Protein AF-A0A661REK1-F1 (afdb_monomer_lite)

Foldseek 3Di:
DPVVVVVVVVCVVCVVVVVVVLVVCCVPPPVSVVVVVVVVVVVVVVVVVVCPPDPPQWDQDPVRAIWGFLCNLCVLLVHHSVVSVVCVVVQLQDFAPDAPPVRTRTHGPVSSVQSNVLSVCVVVVVDVDSVSSSVSSVVVVVVVVVPPD

Radius of gyration: 27.3 Å; chains: 1; bounding box: 66×50×62 Å

Secondary structure (DSSP, 8-state):
--HHHHHHHHHHHHHHHHHHHHHHHHHH-HHHHHHHHHHHHHHHHHHHHH-----TTEEE-TTS-EEEEHHHHHHHTT--HHHHHHHHHTTSSPPPSEE-TT--EEEEHHHHHHHHHHHHHHHTTSS-SHHHHHHHHHHHHHHTTTT--

Structure (mmCIF, N/CA/C/O backbone):
data_AF-A0A661REK1-F1
#
_entry.id   AF-A0A661REK1-F1
#
loop_
_atom_site.group_PDB
_atom_site.id
_atom_site.type_symbol
_atom_site.label_atom_id
_atom_site.label_alt_id
_atom_site.label_comp_id
_atom_site.label_asym_id
_atom_site.label_entity_id
_atom_site.label_seq_id
_atom_site.pdbx_PDB_ins_code
_atom_site.Cartn_x
_atom_site.Cartn_y
_atom_site.Cartn_z
_atom_site.occupancy
_atom_site.B_iso_or_equiv
_atom_site.auth_seq_id
_atom_site.auth_comp_id
_atom_site.auth_asym_id
_atom_site.auth_atom_id
_atom_site.pdbx_PDB_model_num
ATOM 1 N N . MET A 1 1 ? 47.910 -0.598 -29.421 1.00 58.00 1 MET A N 1
ATOM 2 C CA . MET A 1 1 ? 46.472 -0.939 -29.306 1.00 58.00 1 MET A CA 1
ATOM 3 C C . MET A 1 1 ? 46.343 -1.987 -28.223 1.00 58.00 1 MET A C 1
ATOM 5 O O . MET A 1 1 ? 47.034 -2.990 -28.316 1.00 58.00 1 MET A O 1
ATOM 9 N N . THR A 1 2 ? 45.532 -1.753 -27.194 1.00 77.88 2 THR A N 1
ATOM 10 C CA . THR A 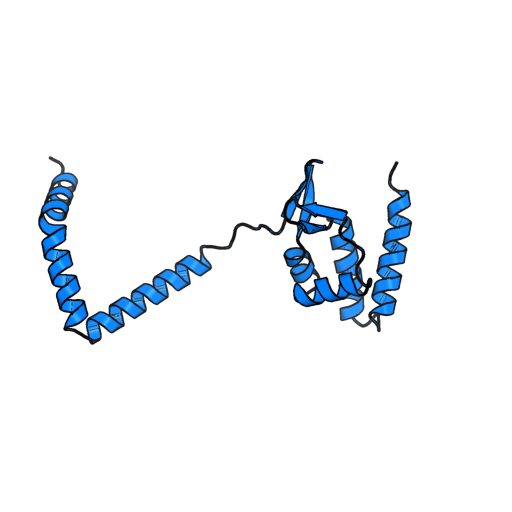1 2 ? 45.267 -2.778 -26.175 1.00 77.88 2 THR A CA 1
ATOM 11 C C . THR A 1 2 ? 44.354 -3.850 -26.769 1.00 77.88 2 THR A C 1
ATOM 13 O O . THR A 1 2 ? 43.487 -3.534 -27.589 1.00 77.88 2 THR A O 1
ATOM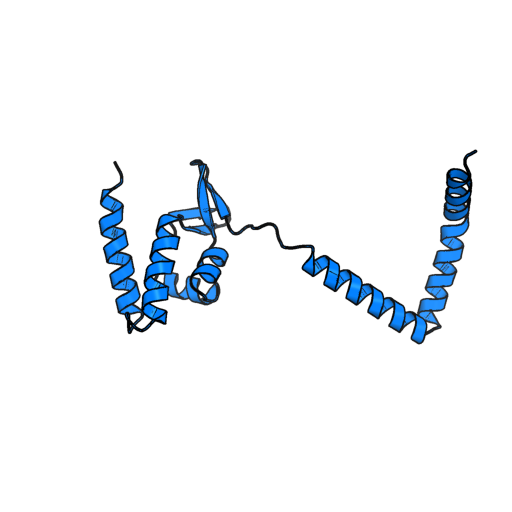 16 N N . GLU A 1 3 ? 44.518 -5.112 -26.376 1.00 73.44 3 GLU A N 1
ATOM 17 C CA . GLU A 1 3 ? 43.705 -6.237 -26.874 1.00 73.44 3 GLU A CA 1
ATOM 18 C C . GLU A 1 3 ? 42.195 -5.962 -26.766 1.00 73.44 3 GLU A C 1
ATOM 20 O O . GLU A 1 3 ? 41.415 -6.289 -27.659 1.00 73.44 3 GLU A O 1
ATOM 25 N N . GLN A 1 4 ? 41.790 -5.240 -25.722 1.00 75.25 4 GLN A N 1
ATOM 26 C CA . GLN A 1 4 ? 40.412 -4.817 -25.477 1.00 75.25 4 GLN A CA 1
ATOM 27 C C . GLN A 1 4 ? 39.831 -3.965 -26.622 1.00 75.25 4 GLN A C 1
ATOM 29 O O . GLN A 1 4 ? 38.702 -4.189 -27.059 1.00 75.25 4 GLN A O 1
ATOM 34 N N . THR A 1 5 ? 40.625 -3.041 -27.176 1.00 82.12 5 THR A N 1
ATOM 35 C CA . THR A 1 5 ? 40.211 -2.205 -28.318 1.00 82.12 5 THR A CA 1
ATOM 36 C C . THR A 1 5 ? 40.106 -2.995 -29.624 1.00 82.12 5 THR A C 1
ATOM 38 O O . THR A 1 5 ? 39.288 -2.662 -30.483 1.00 82.12 5 THR A O 1
ATOM 41 N N . TYR A 1 6 ? 40.887 -4.070 -29.770 1.00 85.25 6 TYR A N 1
ATOM 42 C CA . TYR A 1 6 ? 40.815 -4.961 -30.927 1.00 85.25 6 TYR A CA 1
ATOM 43 C C . TYR A 1 6 ? 39.523 -5.791 -30.912 1.00 85.25 6 TYR A C 1
ATOM 45 O O . TYR A 1 6 ? 38.791 -5.814 -31.905 1.00 85.25 6 TYR A O 1
ATOM 53 N N . PHE A 1 7 ? 39.187 -6.405 -29.771 1.00 84.75 7 PHE A N 1
ATOM 54 C CA . PHE A 1 7 ? 37.956 -7.191 -29.630 1.00 84.75 7 PHE A CA 1
ATOM 55 C C . PHE A 1 7 ? 36.693 -6.352 -29.823 1.00 84.75 7 PHE A C 1
ATOM 57 O O . PHE A 1 7 ? 35.733 -6.829 -30.430 1.00 84.75 7 PHE A O 1
ATOM 64 N N . GLN A 1 8 ? 36.695 -5.102 -29.355 1.00 85.62 8 GLN A N 1
ATOM 65 C CA . GLN A 1 8 ? 35.568 -4.195 -29.541 1.00 85.62 8 GLN A CA 1
ATOM 66 C C . GLN A 1 8 ? 35.339 -3.867 -31.024 1.00 85.62 8 GLN A C 1
ATOM 68 O O . GLN A 1 8 ? 34.235 -4.072 -31.528 1.00 85.62 8 GLN A O 1
ATOM 73 N N . LYS A 1 9 ? 36.394 -3.471 -31.753 1.00 87.50 9 LYS A N 1
ATOM 74 C CA . LYS A 1 9 ? 36.318 -3.192 -33.200 1.00 87.50 9 LYS A CA 1
ATOM 75 C C . LYS A 1 9 ? 35.907 -4.423 -34.011 1.00 87.50 9 LYS A C 1
ATOM 77 O O . LYS A 1 9 ? 35.131 -4.318 -34.962 1.00 87.50 9 LYS A O 1
ATOM 82 N N . TYR A 1 10 ? 36.395 -5.604 -33.629 1.00 89.06 10 TYR A N 1
ATOM 83 C CA . TYR A 1 10 ? 35.984 -6.869 -34.239 1.00 89.06 10 TYR A CA 1
ATOM 84 C C . TYR A 1 10 ? 34.487 -7.147 -34.028 1.00 89.06 10 TYR A C 1
ATOM 86 O O . TYR A 1 10 ? 33.786 -7.519 -34.973 1.00 89.06 10 TYR A O 1
ATOM 94 N N . TRP A 1 11 ? 33.984 -6.934 -32.807 1.00 87.94 11 TRP A N 1
ATOM 95 C CA . TRP A 1 11 ? 32.568 -7.102 -32.484 1.00 87.94 11 TRP A CA 1
ATOM 96 C C . TRP A 1 11 ? 31.680 -6.117 -33.229 1.00 87.94 11 TRP A C 1
ATOM 98 O O . TRP A 1 11 ? 30.680 -6.541 -33.800 1.00 87.94 11 TRP A O 1
ATOM 108 N N . GLU A 1 12 ? 32.046 -4.839 -33.264 1.00 91.19 12 GLU A N 1
ATOM 109 C CA . GLU A 1 12 ? 31.306 -3.802 -33.988 1.00 91.19 12 GLU A CA 1
ATOM 110 C C . GLU A 1 12 ? 31.187 -4.148 -35.475 1.00 91.19 12 GLU A C 1
ATOM 112 O O . GLU A 1 12 ? 30.082 -4.145 -36.015 1.00 91.19 12 GLU A O 1
ATOM 117 N N . LYS A 1 13 ? 32.285 -4.586 -36.108 1.00 93.31 13 LYS A N 1
ATOM 118 C CA . LYS A 1 13 ? 32.298 -4.974 -37.526 1.00 93.31 13 LYS A CA 1
ATOM 119 C C . LYS A 1 13 ? 31.470 -6.230 -37.832 1.00 93.31 13 LYS A C 1
ATOM 121 O O . LYS A 1 13 ? 30.941 -6.356 -38.932 1.00 93.31 13 LYS A O 1
ATOM 126 N N . LYS A 1 14 ? 31.366 -7.186 -36.899 1.00 95.62 14 LYS A N 1
ATOM 127 C CA . LYS A 1 14 ? 30.660 -8.469 -37.122 1.00 95.62 14 LYS A CA 1
ATOM 128 C C . LYS A 1 14 ? 29.272 -8.564 -36.492 1.00 95.62 14 LYS A C 1
ATOM 130 O O . LYS A 1 14 ? 28.576 -9.559 -36.712 1.00 95.62 14 LYS A O 1
ATOM 135 N N . LYS A 1 15 ? 28.849 -7.563 -35.719 1.00 94.19 15 LYS A N 1
ATOM 136 C CA . LYS A 1 15 ? 27.594 -7.576 -34.954 1.00 94.19 15 LYS A CA 1
ATOM 137 C C . LYS A 1 15 ? 26.384 -7.907 -35.823 1.00 94.19 15 LYS A C 1
ATOM 139 O O . LYS A 1 15 ? 25.564 -8.734 -35.425 1.00 94.19 15 LYS A O 1
ATOM 144 N N . ASP A 1 16 ? 26.290 -7.314 -37.007 1.00 94.62 16 ASP A N 1
ATOM 145 C CA . ASP A 1 16 ? 25.117 -7.471 -37.869 1.00 94.62 16 ASP A CA 1
ATOM 146 C C . ASP A 1 16 ? 25.019 -8.866 -38.476 1.00 94.62 16 ASP A C 1
ATOM 148 O O . ASP A 1 16 ? 23.949 -9.477 -38.430 1.00 94.62 16 ASP A O 1
ATOM 152 N N . VAL A 1 17 ? 26.147 -9.422 -38.925 1.00 94.56 17 VAL A N 1
ATOM 153 C CA . VAL A 1 17 ? 26.234 -10.797 -39.442 1.00 94.56 17 VAL A CA 1
ATOM 154 C C . VAL A 1 17 ? 25.830 -11.800 -38.359 1.00 94.56 17 VAL A C 1
ATOM 156 O O . VAL A 1 17 ? 25.000 -12.682 -38.582 1.00 94.56 17 VAL A O 1
ATOM 159 N N . LEU A 1 18 ? 26.353 -11.629 -37.143 1.00 92.56 18 LEU A N 1
ATOM 160 C CA . LEU A 1 18 ? 26.037 -12.507 -36.016 1.00 92.56 18 LEU A CA 1
ATOM 161 C C . LEU A 1 18 ? 24.573 -12.376 -35.574 1.00 92.56 18 LEU A C 1
ATOM 163 O O . LEU A 1 18 ? 23.934 -13.372 -35.231 1.00 92.56 18 LEU A O 1
ATOM 167 N N . ASN A 1 19 ? 24.012 -11.168 -35.603 1.00 92.62 19 ASN A N 1
ATOM 168 C CA . ASN A 1 19 ? 22.604 -10.940 -35.287 1.00 92.62 19 ASN A CA 1
ATOM 169 C C . ASN A 1 19 ? 21.666 -11.497 -36.363 1.00 92.62 19 ASN A C 1
ATOM 171 O O . ASN A 1 19 ? 20.587 -11.984 -36.023 1.00 92.62 19 ASN A O 1
ATOM 175 N N . ALA A 1 20 ? 22.047 -11.441 -37.640 1.00 94.69 20 ALA A N 1
ATOM 176 C CA . ALA A 1 20 ? 21.303 -12.073 -38.726 1.00 94.69 20 ALA A CA 1
ATOM 177 C C . ALA A 1 20 ? 21.264 -13.598 -38.542 1.00 94.69 20 ALA A C 1
ATOM 179 O O . ALA A 1 20 ? 20.177 -14.174 -38.487 1.00 94.69 20 ALA A O 1
ATOM 180 N N . ALA A 1 21 ? 22.417 -14.229 -38.296 1.00 94.19 21 ALA A N 1
ATOM 181 C CA . ALA A 1 21 ? 22.501 -15.666 -38.029 1.00 94.19 21 ALA A CA 1
ATOM 182 C C . ALA A 1 21 ? 21.677 -16.088 -36.796 1.00 94.19 21 ALA A C 1
ATOM 184 O O . ALA A 1 21 ? 20.955 -17.083 -36.829 1.00 94.19 21 ALA A O 1
ATOM 185 N N . ARG A 1 22 ? 21.713 -15.304 -35.707 1.00 92.81 22 ARG A N 1
ATOM 186 C CA . ARG A 1 22 ? 20.883 -15.550 -34.510 1.00 92.81 22 ARG A CA 1
ATOM 187 C C . ARG A 1 22 ? 19.388 -15.450 -34.801 1.00 92.81 22 ARG A C 1
ATOM 189 O O . ARG A 1 22 ? 18.620 -16.259 -34.286 1.00 92.81 22 ARG A O 1
ATOM 196 N N . ARG A 1 23 ? 18.969 -14.462 -35.601 1.00 95.25 23 ARG A N 1
ATOM 197 C CA . ARG A 1 23 ? 17.566 -14.291 -36.007 1.00 95.25 23 ARG A CA 1
ATOM 198 C C . ARG A 1 23 ? 17.094 -15.462 -36.858 1.00 95.25 23 ARG A C 1
ATOM 200 O O . ARG A 1 23 ? 16.006 -15.972 -36.604 1.00 95.25 23 ARG A O 1
ATOM 207 N N . GLN A 1 24 ? 17.923 -15.909 -37.796 1.00 95.50 24 GLN A N 1
ATOM 208 C CA . GLN A 1 24 ? 17.630 -17.072 -38.625 1.00 95.50 24 GLN A CA 1
ATOM 209 C C . GLN A 1 24 ? 17.488 -18.334 -37.770 1.00 95.50 24 GLN A C 1
ATOM 211 O O . GLN A 1 24 ? 16.432 -18.961 -37.769 1.00 95.50 24 GLN A O 1
ATOM 216 N N . ARG A 1 25 ? 18.466 -18.605 -36.897 1.00 94.94 25 ARG A N 1
ATOM 217 C CA . ARG A 1 25 ? 18.408 -19.737 -35.964 1.00 94.94 25 ARG A CA 1
ATOM 218 C C . ARG A 1 25 ? 17.178 -19.695 -35.059 1.00 94.94 25 ARG A C 1
ATOM 220 O O . ARG A 1 25 ? 16.563 -20.719 -34.813 1.00 94.94 25 ARG A O 1
ATOM 227 N N . TYR A 1 26 ? 16.767 -18.522 -34.581 1.00 95.38 26 TYR A N 1
ATOM 228 C CA . TYR A 1 26 ? 15.544 -18.394 -33.780 1.00 95.38 26 TYR A CA 1
AT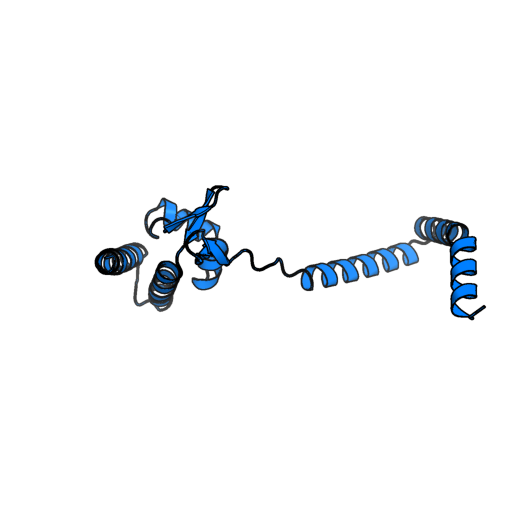OM 229 C C . TYR A 1 26 ? 14.269 -18.787 -34.553 1.00 95.38 26 TYR A C 1
ATOM 231 O O . TYR A 1 26 ? 13.311 -19.296 -33.957 1.00 95.38 26 TYR A O 1
ATOM 239 N N . ARG A 1 27 ? 14.239 -18.543 -35.869 1.00 95.00 27 ARG A N 1
ATOM 240 C CA . ARG A 1 27 ? 13.124 -18.915 -36.754 1.00 95.00 27 ARG A CA 1
ATOM 241 C C . ARG A 1 27 ? 13.126 -20.400 -37.100 1.00 95.00 27 ARG A C 1
ATOM 243 O O . ARG A 1 27 ? 12.053 -20.984 -37.121 1.00 95.00 27 ARG A O 1
ATOM 250 N N . GLU A 1 28 ? 14.287 -21.000 -37.306 1.00 96.94 28 GLU A N 1
ATOM 251 C CA . GLU A 1 28 ? 14.393 -22.387 -37.778 1.00 96.94 28 GLU A CA 1
ATOM 252 C C . GLU A 1 28 ? 14.436 -23.408 -36.630 1.00 96.94 28 GLU A C 1
ATOM 254 O O . GLU A 1 28 ? 13.819 -24.463 -36.712 1.00 96.94 28 GLU A O 1
ATOM 259 N N . ASP A 1 29 ? 15.103 -23.080 -35.522 1.00 97.25 29 ASP A N 1
ATOM 260 C CA . ASP A 1 29 ? 15.363 -24.001 -34.413 1.00 97.25 29 ASP A CA 1
ATOM 261 C C . ASP A 1 29 ? 14.391 -23.742 -33.244 1.00 97.25 29 ASP A C 1
ATOM 263 O O . ASP A 1 29 ? 14.499 -22.770 -32.480 1.00 97.25 29 ASP A O 1
ATOM 267 N N . ALA A 1 30 ? 13.402 -24.631 -33.104 1.00 96.69 30 ALA A N 1
ATOM 268 C CA . ALA A 1 30 ? 12.390 -24.564 -32.051 1.00 96.69 30 ALA A CA 1
ATOM 269 C C . ALA A 1 30 ? 12.984 -24.743 -30.641 1.00 96.69 30 ALA A C 1
ATOM 271 O O . ALA A 1 30 ? 12.521 -24.109 -29.681 1.00 96.69 30 ALA A O 1
ATOM 272 N N . GLU A 1 31 ? 14.030 -25.558 -30.502 1.00 96.38 31 GLU A N 1
ATOM 273 C CA . GLU A 1 31 ? 14.685 -25.818 -29.224 1.00 96.38 31 GLU A CA 1
ATOM 274 C C . GLU A 1 31 ? 15.459 -24.578 -28.756 1.00 96.38 31 GLU A C 1
ATOM 276 O O . GLU A 1 31 ? 15.314 -24.122 -27.612 1.00 96.38 31 GLU A O 1
ATOM 281 N N . TYR A 1 32 ? 16.210 -23.957 -29.670 1.00 95.06 32 TYR A N 1
ATOM 282 C CA . TYR A 1 32 ? 16.888 -22.683 -29.440 1.00 95.06 32 TYR A CA 1
ATOM 283 C C . TYR A 1 32 ? 15.896 -21.587 -29.040 1.00 95.06 32 TYR A C 1
ATOM 285 O O . TYR A 1 32 ? 16.120 -20.859 -28.064 1.00 95.06 32 TYR A O 1
ATOM 293 N N . ARG A 1 33 ? 14.753 -21.511 -29.730 1.00 96.81 33 ARG A N 1
ATOM 294 C CA . ARG A 1 33 ? 13.670 -20.568 -29.421 1.00 96.81 33 ARG A CA 1
ATOM 295 C C . ARG A 1 33 ? 13.130 -20.751 -28.003 1.00 96.81 33 ARG A C 1
ATOM 297 O O . ARG A 1 33 ? 12.967 -19.769 -27.270 1.00 96.81 33 ARG A O 1
ATOM 304 N N . SER A 1 34 ? 12.870 -21.994 -27.602 1.00 95.12 34 SER A N 1
ATOM 305 C CA . SER A 1 34 ? 12.380 -22.334 -26.262 1.00 95.12 34 SER A CA 1
ATOM 306 C C . SER A 1 34 ? 13.389 -21.941 -25.176 1.00 95.12 34 SER A C 1
ATOM 308 O O . SER A 1 34 ? 13.044 -21.238 -24.218 1.00 95.12 34 SER A O 1
ATOM 310 N N . LYS A 1 35 ? 14.670 -22.284 -25.370 1.00 96.12 35 LYS A N 1
ATOM 311 C CA . LYS A 1 35 ? 15.769 -21.905 -24.466 1.00 96.12 35 LYS A CA 1
ATOM 312 C C . LYS A 1 35 ? 15.893 -20.384 -24.321 1.00 96.12 35 LYS A C 1
ATOM 314 O O . LYS A 1 35 ? 15.997 -19.887 -23.195 1.00 96.12 35 LYS A O 1
ATOM 319 N N . ALA A 1 36 ? 15.821 -19.640 -25.426 1.00 95.19 36 ALA A N 1
ATOM 320 C CA . ALA A 1 36 ? 15.869 -18.178 -25.425 1.00 95.19 36 ALA A CA 1
ATOM 321 C C . ALA A 1 36 ? 14.686 -17.558 -24.658 1.00 95.19 36 ALA A C 1
ATOM 323 O O . ALA A 1 36 ? 14.894 -16.705 -23.793 1.00 95.19 36 ALA A O 1
ATOM 324 N N . ARG A 1 37 ? 13.454 -18.036 -24.894 1.00 95.75 37 ARG A N 1
ATOM 325 C CA . ARG A 1 37 ? 12.255 -17.593 -24.155 1.00 95.75 37 ARG A CA 1
ATOM 326 C C . ARG A 1 37 ? 12.372 -17.872 -22.658 1.00 95.75 37 ARG A C 1
ATOM 328 O O . ARG A 1 37 ? 12.068 -16.998 -21.850 1.00 95.75 37 ARG A O 1
ATOM 335 N N . ARG A 1 38 ? 12.849 -19.059 -22.273 1.00 95.62 38 ARG A N 1
ATOM 336 C CA . ARG A 1 38 ? 13.061 -19.427 -20.865 1.00 95.62 38 ARG A CA 1
ATOM 337 C C . ARG A 1 38 ? 14.075 -18.5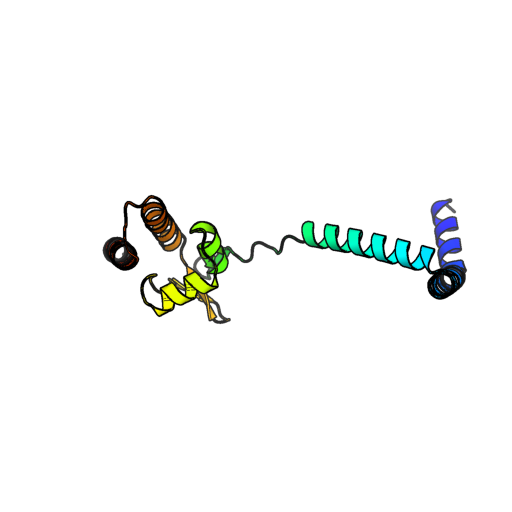07 -20.184 1.00 95.62 38 ARG A C 1
ATOM 339 O O . ARG A 1 38 ? 13.831 -18.059 -19.066 1.00 95.62 38 ARG A O 1
ATOM 346 N N . ARG A 1 39 ? 15.186 -18.191 -20.857 1.00 94.44 39 ARG A N 1
ATOM 347 C CA . ARG A 1 39 ? 16.199 -17.254 -20.345 1.00 94.44 39 ARG A CA 1
ATOM 348 C C . ARG A 1 39 ? 15.628 -15.848 -20.170 1.00 94.44 39 ARG A C 1
ATOM 350 O O . ARG A 1 39 ? 15.820 -15.257 -19.113 1.00 94.44 39 ARG A O 1
ATOM 357 N N . ALA A 1 40 ? 14.887 -15.353 -21.163 1.00 92.81 40 ALA A N 1
ATOM 358 C CA . ALA A 1 40 ? 14.223 -14.056 -21.084 1.00 92.81 40 ALA A CA 1
ATOM 359 C C . ALA A 1 40 ? 13.226 -14.002 -19.915 1.00 92.81 40 ALA A C 1
ATOM 361 O O . ALA A 1 40 ? 13.256 -13.057 -19.135 1.00 92.81 40 ALA A O 1
ATOM 362 N N . ARG A 1 41 ? 12.399 -15.043 -19.732 1.00 93.38 41 ARG A N 1
ATOM 363 C CA . ARG A 1 41 ? 11.471 -15.139 -18.591 1.00 93.38 41 ARG A CA 1
ATOM 364 C C . ARG A 1 41 ? 12.197 -15.046 -17.251 1.00 93.38 41 ARG A C 1
ATOM 366 O O . ARG A 1 41 ? 11.806 -14.230 -16.427 1.00 93.38 41 ARG A O 1
ATOM 373 N N . ARG A 1 42 ? 13.270 -15.821 -17.057 1.00 94.06 42 ARG A N 1
ATOM 374 C CA . ARG A 1 42 ? 14.077 -15.775 -15.823 1.00 94.06 42 ARG A CA 1
ATOM 375 C C . ARG A 1 42 ? 14.680 -14.393 -15.579 1.00 94.06 42 ARG A C 1
ATOM 377 O O . ARG A 1 42 ? 14.631 -13.904 -14.457 1.00 94.06 42 ARG A O 1
ATOM 384 N N . TYR A 1 43 ? 15.212 -13.756 -16.623 1.00 92.94 43 TYR A N 1
ATOM 385 C CA . TYR A 1 43 ? 15.746 -12.397 -16.527 1.00 92.94 43 TYR A CA 1
ATOM 386 C C . TYR A 1 43 ? 14.674 -11.400 -16.070 1.00 92.94 43 TYR A C 1
ATOM 388 O O . TYR A 1 43 ? 14.903 -10.661 -15.122 1.00 92.94 43 TYR A O 1
ATOM 396 N N . TRP A 1 44 ? 13.489 -11.417 -16.687 1.00 85.94 44 TRP A N 1
ATOM 397 C CA . TRP A 1 44 ? 12.399 -10.509 -16.318 1.00 85.94 44 TRP A CA 1
ATOM 398 C C . TRP A 1 44 ? 11.801 -10.807 -14.943 1.00 85.94 44 TRP A C 1
ATOM 400 O O . TRP A 1 44 ? 11.412 -9.875 -14.249 1.00 85.94 44 TRP A O 1
ATOM 410 N N . GLN A 1 45 ? 11.745 -12.074 -14.530 1.00 87.50 45 GLN A N 1
ATOM 411 C CA . GLN A 1 45 ? 11.359 -12.446 -13.166 1.00 87.50 45 GLN A CA 1
ATOM 412 C C . GLN A 1 45 ? 12.340 -11.876 -12.143 1.00 87.50 45 GLN A C 1
ATOM 414 O O . GLN A 1 45 ? 11.906 -11.230 -11.196 1.00 87.50 45 GLN A O 1
ATOM 419 N N . LYS A 1 46 ? 13.648 -12.051 -12.371 1.00 86.81 46 LYS A N 1
ATOM 420 C CA . LYS A 1 46 ? 14.686 -11.477 -11.511 1.00 86.81 46 LYS A CA 1
ATOM 421 C C . LYS A 1 46 ? 14.603 -9.950 -11.491 1.00 86.81 46 LYS A C 1
ATOM 423 O O . LYS A 1 46 ? 14.508 -9.365 -10.426 1.00 86.81 46 LYS A O 1
ATOM 428 N N . LYS A 1 47 ? 14.532 -9.315 -12.663 1.00 83.50 47 LYS A N 1
ATOM 429 C CA . LYS A 1 47 ? 14.440 -7.857 -12.769 1.00 83.50 47 LYS A CA 1
ATOM 430 C C . LYS A 1 47 ? 13.207 -7.296 -12.055 1.00 83.50 47 LYS A C 1
ATOM 432 O O . LYS A 1 47 ? 13.330 -6.289 -11.388 1.00 83.50 47 LYS A O 1
ATOM 437 N N . ARG A 1 48 ? 12.045 -7.955 -12.135 1.00 76.00 48 ARG A N 1
ATOM 438 C CA . ARG A 1 48 ? 10.842 -7.555 -11.377 1.00 76.00 48 ARG A CA 1
ATOM 439 C C . ARG A 1 48 ? 10.972 -7.759 -9.868 1.00 76.00 48 ARG A C 1
ATOM 441 O O . ARG A 1 48 ? 10.318 -7.047 -9.122 1.00 76.00 48 ARG A O 1
ATOM 448 N N . ALA A 1 49 ? 11.741 -8.753 -9.430 1.00 74.19 49 ALA A N 1
ATOM 449 C CA . ALA A 1 49 ? 12.023 -8.954 -8.012 1.00 74.19 49 ALA A CA 1
ATOM 450 C C . ALA A 1 49 ? 12.999 -7.891 -7.476 1.00 74.19 49 ALA A C 1
ATOM 452 O O . ALA A 1 49 ? 12.840 -7.435 -6.345 1.00 74.19 49 ALA A O 1
ATOM 453 N N . ASP A 1 50 ? 13.970 -7.489 -8.302 1.00 74.50 50 ASP A N 1
ATOM 454 C CA . ASP A 1 50 ? 14.969 -6.464 -7.986 1.00 74.50 50 ASP A CA 1
ATOM 455 C C . ASP A 1 50 ? 14.377 -5.041 -8.082 1.00 74.50 50 ASP A C 1
ATOM 457 O O . ASP A 1 50 ? 14.669 -4.196 -7.236 1.00 74.50 50 ASP A O 1
ATOM 461 N N . ASP A 1 51 ? 13.481 -4.793 -9.048 1.00 61.25 51 ASP A N 1
ATOM 462 C CA . ASP A 1 51 ? 12.628 -3.601 -9.140 1.00 61.25 51 ASP A CA 1
ATOM 463 C C . ASP A 1 51 ? 11.549 -3.662 -8.040 1.00 61.25 51 ASP A C 1
ATOM 465 O O . ASP A 1 51 ? 10.348 -3.769 -8.308 1.00 61.25 51 ASP A O 1
ATOM 469 N N . LYS A 1 52 ? 11.960 -3.580 -6.768 1.00 51.66 52 LYS A N 1
ATOM 470 C CA . LYS A 1 52 ? 11.038 -3.151 -5.714 1.00 51.66 52 LYS A CA 1
ATOM 471 C C . LYS A 1 52 ? 10.586 -1.748 -6.115 1.00 51.66 52 LYS A C 1
ATOM 473 O O . LYS A 1 52 ? 11.448 -0.876 -6.250 1.00 51.66 52 LYS A O 1
ATOM 478 N N . PRO A 1 53 ? 9.284 -1.497 -6.353 1.00 52.78 53 PRO A N 1
ATOM 479 C CA . PRO A 1 53 ? 8.840 -0.135 -6.592 1.00 52.78 53 PRO A CA 1
ATOM 480 C C . PRO A 1 53 ? 9.365 0.712 -5.433 1.00 52.78 53 PRO A C 1
ATOM 482 O O . PRO A 1 53 ? 9.257 0.281 -4.282 1.00 52.78 53 PRO A O 1
ATOM 485 N N . ALA A 1 54 ? 9.974 1.868 -5.740 1.00 54.31 54 ALA A N 1
ATOM 486 C CA . ALA A 1 54 ? 10.335 2.854 -4.722 1.00 54.31 54 ALA A CA 1
ATOM 487 C C . ALA A 1 54 ? 9.175 2.936 -3.732 1.00 54.31 54 ALA A C 1
ATOM 489 O O . ALA A 1 54 ? 8.024 2.903 -4.183 1.00 54.31 54 ALA A O 1
ATOM 490 N N . ASP A 1 55 ? 9.461 2.954 -2.429 1.00 57.28 55 ASP A N 1
ATOM 491 C CA . ASP A 1 55 ? 8.443 2.876 -1.386 1.00 57.28 55 ASP A CA 1
ATOM 492 C C . ASP A 1 55 ? 7.590 4.157 -1.420 1.00 57.28 55 ASP A C 1
ATOM 494 O O . ASP A 1 55 ? 7.715 5.048 -0.591 1.00 57.28 55 ASP A O 1
ATOM 498 N N . ARG A 1 56 ? 6.701 4.270 -2.420 1.00 60.69 56 ARG A N 1
ATOM 499 C CA . ARG A 1 56 ? 5.740 5.358 -2.674 1.00 60.69 56 ARG A CA 1
ATOM 500 C C . ARG A 1 56 ? 4.676 5.413 -1.580 1.00 60.69 56 ARG A C 1
ATOM 502 O O . ARG A 1 56 ? 3.608 5.987 -1.765 1.00 60.69 56 ARG A O 1
ATOM 509 N N . THR A 1 57 ? 4.921 4.712 -0.483 1.00 63.81 57 THR A N 1
ATOM 510 C CA . THR A 1 57 ? 3.979 4.449 0.577 1.00 63.81 57 THR A CA 1
ATOM 511 C C . THR A 1 57 ? 4.115 5.466 1.701 1.00 63.81 57 THR A C 1
ATOM 513 O O . THR A 1 57 ? 3.119 5.670 2.393 1.00 63.81 57 THR A O 1
ATOM 516 N N . VAL A 1 58 ? 5.263 6.154 1.793 1.00 75.31 58 VAL A N 1
ATOM 517 C CA . VAL A 1 58 ? 5.492 7.327 2.642 1.00 75.31 58 VAL A CA 1
ATOM 518 C C . VAL A 1 58 ? 5.730 8.552 1.756 1.00 75.31 58 VAL A C 1
ATOM 520 O O . VAL A 1 58 ? 6.625 8.565 0.916 1.00 75.31 58 VAL A O 1
ATOM 523 N N . VAL A 1 59 ? 4.896 9.574 1.920 1.00 78.50 59 VAL A N 1
ATOM 524 C CA . VAL A 1 59 ? 4.953 10.849 1.200 1.00 78.50 59 VAL A CA 1
ATOM 525 C C . VAL A 1 59 ? 5.280 11.937 2.211 1.00 78.50 59 VAL A C 1
ATOM 527 O O . VAL A 1 59 ? 4.635 12.010 3.253 1.00 78.50 59 VAL A O 1
ATOM 530 N N . VAL A 1 60 ? 6.267 12.779 1.918 1.00 80.81 60 VAL A N 1
ATOM 531 C CA . VAL A 1 60 ? 6.556 13.965 2.733 1.00 80.81 60 VAL A CA 1
ATOM 532 C C . VAL A 1 60 ? 5.647 15.095 2.256 1.00 80.81 60 VAL A C 1
ATOM 534 O O . VAL A 1 60 ? 5.624 15.405 1.063 1.00 80.81 60 VAL A O 1
ATOM 537 N N . GLY A 1 61 ? 4.842 15.647 3.161 1.00 76.44 61 GLY A N 1
ATOM 538 C CA . GLY A 1 61 ? 3.984 16.795 2.886 1.00 76.44 61 GLY A CA 1
ATOM 539 C C . GLY A 1 61 ? 4.777 18.100 2.800 1.00 76.44 61 GLY A C 1
ATOM 540 O O . GLY A 1 61 ? 5.965 18.151 3.111 1.00 76.44 61 GLY A O 1
ATOM 541 N N . TYR A 1 62 ? 4.111 19.176 2.377 1.00 76.25 62 TYR A N 1
ATOM 542 C CA . TYR A 1 62 ? 4.713 20.518 2.317 1.00 76.25 62 TYR A CA 1
ATOM 543 C C . TYR A 1 62 ? 5.124 21.048 3.704 1.00 76.25 62 TYR A C 1
ATOM 545 O O . TYR A 1 62 ? 6.045 21.844 3.833 1.00 76.25 62 TYR A O 1
ATOM 553 N N . ASP A 1 63 ? 4.458 20.558 4.743 1.00 77.44 63 ASP A N 1
ATOM 554 C CA . ASP A 1 63 ? 4.739 20.792 6.159 1.00 77.44 63 ASP A CA 1
ATOM 555 C C . ASP A 1 63 ? 5.969 20.027 6.686 1.00 77.44 63 ASP A C 1
ATOM 557 O O . ASP A 1 63 ? 6.299 20.129 7.864 1.00 77.44 63 ASP A O 1
ATOM 561 N N . GLY A 1 64 ? 6.637 19.232 5.843 1.00 81.62 64 GLY A N 1
ATOM 562 C CA . GLY A 1 64 ? 7.760 18.383 6.240 1.00 81.62 64 GLY A CA 1
ATOM 563 C C . GLY A 1 64 ? 7.350 17.128 7.018 1.00 81.62 64 GLY A C 1
ATOM 564 O O . GLY A 1 64 ? 8.216 16.330 7.383 1.00 81.62 64 GLY A O 1
ATOM 565 N N . LEU A 1 65 ? 6.051 16.906 7.251 1.00 84.06 65 LEU A N 1
ATOM 566 C CA . LEU A 1 65 ? 5.563 15.721 7.949 1.00 84.06 65 LEU A CA 1
ATOM 567 C C . LEU A 1 65 ? 5.460 14.528 6.999 1.00 84.06 65 LEU A C 1
ATOM 569 O O . LEU A 1 65 ? 5.202 14.655 5.802 1.00 84.06 65 LEU A O 1
ATOM 573 N N . GLN A 1 66 ? 5.654 13.334 7.553 1.00 89.00 66 GLN A N 1
ATOM 574 C CA . GLN A 1 66 ? 5.515 12.085 6.815 1.00 89.00 66 GLN A CA 1
ATOM 575 C C . GLN A 1 66 ? 4.075 11.574 6.867 1.00 89.00 66 GLN A C 1
ATOM 577 O O . GLN A 1 66 ? 3.467 11.445 7.933 1.00 89.00 66 GLN A O 1
ATOM 582 N N . TYR A 1 67 ? 3.562 11.213 5.698 1.00 92.00 67 TYR A N 1
ATOM 583 C CA . TYR A 1 67 ? 2.229 10.671 5.505 1.00 92.00 67 TYR A CA 1
ATOM 584 C C . TYR A 1 67 ? 2.288 9.291 4.871 1.00 92.00 67 TYR A C 1
ATOM 586 O O . TYR A 1 67 ? 3.050 9.044 3.944 1.00 92.00 67 TYR A O 1
ATOM 594 N N . CYS A 1 68 ? 1.415 8.400 5.312 1.00 93.31 68 CYS A N 1
ATOM 595 C CA . CYS A 1 68 ? 1.227 7.089 4.721 1.00 93.31 68 CYS A CA 1
ATOM 596 C C . CYS A 1 68 ? 0.121 7.110 3.664 1.00 93.31 68 CYS A C 1
ATOM 598 O O . CYS A 1 68 ? -0.984 7.601 3.896 1.00 93.31 68 CYS A O 1
ATOM 600 N N . THR A 1 69 ? 0.375 6.493 2.515 1.00 93.94 69 THR A N 1
ATOM 601 C CA . THR A 1 69 ? -0.679 6.210 1.531 1.00 93.94 69 THR A CA 1
ATOM 602 C C . THR A 1 69 ? -1.622 5.114 2.021 1.00 93.94 69 THR A C 1
ATOM 604 O O . THR A 1 69 ? -1.252 4.269 2.838 1.00 93.94 69 THR A O 1
ATOM 607 N N . ILE A 1 70 ? -2.819 5.045 1.436 1.00 93.88 70 ILE A N 1
ATOM 608 C CA . ILE A 1 70 ? -3.788 3.976 1.721 1.00 93.88 70 ILE A CA 1
ATOM 609 C C . ILE A 1 70 ? -3.213 2.560 1.561 1.00 93.88 70 ILE A C 1
ATOM 611 O O . ILE A 1 70 ? -3.549 1.673 2.337 1.00 93.88 70 ILE A O 1
ATOM 615 N N . SER A 1 71 ? -2.322 2.345 0.588 1.00 92.12 71 SER A N 1
ATOM 616 C CA . SER A 1 71 ? -1.675 1.046 0.375 1.00 92.12 71 SER A CA 1
ATOM 617 C C . SER A 1 71 ? -0.760 0.678 1.542 1.00 92.12 71 SER A C 1
ATOM 619 O O . SER A 1 71 ? -0.682 -0.490 1.912 1.00 92.12 71 SER A O 1
ATOM 621 N N . ARG A 1 72 ? -0.102 1.675 2.149 1.00 92.56 72 ARG A N 1
ATOM 622 C CA . ARG A 1 72 ? 0.730 1.476 3.339 1.00 92.56 72 ARG A CA 1
ATOM 623 C C . ARG A 1 72 ? -0.109 1.117 4.550 1.00 92.56 72 ARG A C 1
ATOM 625 O O . ARG A 1 72 ? 0.202 0.162 5.248 1.00 92.56 72 ARG A O 1
ATOM 632 N N . VAL A 1 73 ? -1.186 1.873 4.760 1.00 94.50 73 VAL A N 1
ATOM 633 C CA . VAL A 1 73 ? -2.135 1.635 5.852 1.00 94.50 73 VAL A CA 1
ATOM 634 C C . VAL A 1 73 ? -2.711 0.229 5.746 1.00 94.50 73 VAL A C 1
ATOM 636 O O . VAL A 1 73 ? -2.690 -0.510 6.720 1.00 94.50 73 VAL A O 1
ATOM 639 N N . ALA A 1 74 ? -3.139 -0.166 4.545 1.00 94.50 74 ALA A N 1
ATOM 640 C CA . ALA A 1 74 ? -3.667 -1.496 4.264 1.00 94.50 74 ALA A CA 1
ATOM 641 C C . ALA A 1 74 ? -2.680 -2.614 4.643 1.00 94.50 74 ALA A C 1
ATOM 643 O O . ALA A 1 74 ? -3.079 -3.587 5.280 1.00 94.50 74 ALA A O 1
ATOM 644 N N . ALA A 1 75 ? -1.393 -2.443 4.320 1.00 93.00 75 ALA A N 1
ATOM 645 C CA . ALA A 1 75 ? -0.351 -3.384 4.719 1.00 93.00 75 ALA A CA 1
ATOM 646 C C . ALA A 1 75 ? -0.189 -3.464 6.246 1.00 93.00 75 ALA A C 1
ATOM 648 O O . ALA A 1 75 ? -0.059 -4.560 6.782 1.00 93.00 75 ALA A O 1
ATOM 649 N N . PHE A 1 76 ? -0.239 -2.329 6.950 1.00 94.25 76 PHE A N 1
ATOM 650 C CA . PHE A 1 76 ? -0.088 -2.305 8.405 1.00 94.25 76 PHE A CA 1
ATOM 651 C C . PHE A 1 76 ? -1.254 -2.945 9.162 1.00 94.25 76 PHE A C 1
ATOM 653 O O . PHE A 1 76 ? -1.022 -3.602 10.168 1.00 94.25 76 PHE A O 1
ATOM 660 N N . ILE A 1 77 ? -2.491 -2.790 8.682 1.00 95.69 77 ILE A N 1
ATOM 661 C CA . ILE A 1 77 ? -3.674 -3.395 9.321 1.00 95.69 77 ILE A CA 1
ATOM 662 C C . ILE A 1 77 ? -4.043 -4.767 8.737 1.00 95.69 77 ILE A C 1
ATOM 664 O O . ILE A 1 77 ? -5.130 -5.277 8.996 1.00 95.69 77 ILE A O 1
ATOM 668 N N . ASN A 1 78 ? -3.174 -5.345 7.899 1.00 93.81 78 ASN A N 1
ATOM 669 C CA . ASN A 1 78 ? -3.395 -6.615 7.205 1.00 93.81 78 ASN A CA 1
ATOM 670 C C . ASN A 1 78 ? -4.768 -6.692 6.501 1.00 93.81 78 ASN A C 1
ATOM 672 O O . ASN A 1 78 ? -5.561 -7.611 6.715 1.00 93.81 78 ASN A O 1
ATOM 676 N N . ARG A 1 79 ? -5.087 -5.683 5.683 1.00 95.31 79 ARG A N 1
ATOM 677 C CA . ARG A 1 79 ? -6.299 -5.633 4.848 1.00 95.31 79 ARG A CA 1
ATOM 678 C C . ARG A 1 79 ? -5.943 -5.277 3.412 1.00 95.31 79 ARG A C 1
ATOM 680 O O . ARG A 1 79 ? -4.873 -4.754 3.122 1.00 95.31 79 ARG A O 1
ATOM 687 N N . SER A 1 80 ? -6.862 -5.531 2.482 1.00 95.56 80 SER A N 1
ATOM 688 C CA . SER A 1 80 ? -6.688 -5.060 1.106 1.00 95.56 80 SER A CA 1
ATOM 689 C C . SER A 1 80 ? -6.906 -3.544 1.023 1.00 95.56 80 SER A C 1
ATOM 691 O O . SER A 1 80 ? -7.750 -2.990 1.730 1.00 95.56 80 SER A O 1
ATOM 693 N N . ALA A 1 81 ? -6.216 -2.858 0.107 1.00 94.00 81 ALA A N 1
ATOM 694 C CA . ALA A 1 81 ? -6.443 -1.426 -0.117 1.00 94.00 81 ALA A CA 1
ATOM 695 C C . ALA A 1 81 ? -7.895 -1.113 -0.528 1.00 94.00 81 ALA A C 1
ATOM 697 O O . ALA A 1 81 ? -8.380 -0.016 -0.267 1.00 94.00 81 ALA A O 1
ATOM 698 N N . PHE A 1 82 ? -8.598 -2.063 -1.157 1.00 95.75 82 PHE A N 1
ATOM 699 C CA . PHE A 1 82 ? -10.025 -1.938 -1.460 1.00 95.75 82 PHE A CA 1
ATOM 700 C C . PHE A 1 82 ? -10.868 -1.931 -0.180 1.00 95.75 82 PHE A C 1
ATOM 702 O O . PHE A 1 82 ? -11.656 -1.012 0.017 1.00 95.75 82 PHE A O 1
ATOM 709 N N . THR A 1 83 ? -10.627 -2.877 0.729 1.00 97.19 83 THR A N 1
ATOM 710 C CA . THR A 1 83 ? -11.294 -2.949 2.038 1.00 97.19 83 THR A CA 1
ATOM 711 C C . THR A 1 83 ? -11.108 -1.658 2.834 1.00 97.19 83 THR A C 1
ATOM 713 O O . THR A 1 83 ? -12.071 -1.129 3.375 1.00 97.19 83 THR A O 1
ATOM 716 N N . VAL A 1 84 ? -9.896 -1.088 2.842 1.00 96.44 84 VAL A N 1
ATOM 717 C CA . VAL A 1 84 ? -9.648 0.199 3.515 1.00 96.44 84 VAL A CA 1
ATOM 718 C C . VAL A 1 84 ? -10.485 1.329 2.904 1.00 96.44 84 VAL A C 1
ATOM 720 O O . VAL A 1 84 ? -11.006 2.169 3.635 1.00 96.44 84 VAL A O 1
ATOM 723 N N . ARG A 1 85 ? -10.674 1.351 1.576 1.00 95.19 85 ARG A N 1
ATOM 724 C CA . ARG A 1 85 ? -11.549 2.344 0.920 1.00 95.19 85 ARG A CA 1
ATOM 725 C C . ARG A 1 85 ? -13.008 2.159 1.312 1.00 95.19 85 ARG A C 1
ATOM 727 O O . ARG A 1 85 ? -13.669 3.160 1.560 1.00 95.19 85 ARG A O 1
ATOM 734 N N . GLU A 1 86 ? -13.488 0.922 1.379 1.00 97.25 86 GLU A N 1
ATOM 735 C CA . GLU A 1 86 ? -14.851 0.618 1.833 1.00 97.25 86 GLU A CA 1
ATOM 736 C C . GLU A 1 86 ? -15.073 1.055 3.282 1.00 97.25 86 GLU A C 1
ATOM 738 O O . GLU A 1 86 ? -16.082 1.688 3.588 1.00 97.25 86 GLU A O 1
ATOM 743 N N . TYR A 1 87 ? -14.095 0.832 4.160 1.00 96.94 87 TYR A N 1
ATOM 744 C CA . TYR A 1 87 ? -14.155 1.315 5.540 1.00 96.94 87 TYR A CA 1
ATOM 745 C C . TYR A 1 87 ? -14.177 2.841 5.631 1.00 96.94 87 TYR A C 1
ATOM 747 O O . TYR A 1 87 ? -14.903 3.382 6.458 1.00 96.94 87 TYR A O 1
ATOM 755 N N . CYS A 1 88 ? -13.448 3.545 4.762 1.00 94.75 88 CYS A N 1
ATOM 756 C CA . CYS A 1 88 ? -13.532 5.006 4.684 1.00 94.75 88 CYS A CA 1
ATOM 757 C C . CYS A 1 88 ? -14.895 5.477 4.159 1.00 94.75 88 CYS A C 1
ATOM 759 O O . CYS A 1 88 ? -15.436 6.454 4.658 1.00 94.75 88 CYS A O 1
ATOM 761 N N . ARG A 1 89 ? -15.459 4.798 3.149 1.00 95.31 89 ARG A N 1
ATOM 762 C CA . ARG A 1 89 ? -16.794 5.113 2.600 1.00 95.31 89 ARG A CA 1
ATOM 763 C C . ARG A 1 89 ? -17.901 4.891 3.626 1.00 95.31 89 ARG A C 1
ATOM 765 O O . ARG A 1 89 ? -18.849 5.661 3.669 1.00 95.31 89 ARG A O 1
ATOM 772 N N . SER A 1 90 ? -17.744 3.863 4.452 1.00 96.00 90 SER A N 1
ATOM 773 C CA . SER A 1 90 ? -18.680 3.499 5.518 1.00 96.00 90 SER A CA 1
ATOM 774 C C . SER A 1 90 ? -18.438 4.269 6.822 1.00 96.00 90 SER A C 1
ATOM 776 O O . SER A 1 90 ? -19.051 3.940 7.827 1.00 96.00 90 SER A O 1
ATOM 778 N N . ASN A 1 91 ? -17.530 5.255 6.833 1.00 94.44 91 ASN A N 1
ATOM 779 C CA . ASN A 1 91 ? -17.127 6.036 8.011 1.00 94.44 91 ASN A CA 1
ATOM 780 C C . ASN A 1 91 ? -16.567 5.227 9.201 1.00 94.44 91 ASN A C 1
ATOM 782 O O . ASN A 1 91 ? -16.448 5.764 10.297 1.00 94.44 91 ASN A O 1
ATOM 786 N N . ILE A 1 92 ? -16.148 3.977 8.984 1.00 96.06 92 ILE A N 1
ATOM 787 C CA . ILE A 1 92 ? -15.474 3.160 10.006 1.00 96.06 92 ILE A CA 1
ATOM 788 C C . ILE A 1 92 ? -14.071 3.711 10.272 1.00 96.06 92 ILE A C 1
ATOM 790 O O . ILE A 1 92 ? -13.648 3.835 11.417 1.00 96.06 92 ILE A O 1
ATOM 794 N N . ILE A 1 93 ? -13.338 4.032 9.200 1.00 94.94 93 ILE A N 1
ATOM 795 C CA . ILE A 1 93 ? -12.032 4.690 9.285 1.00 94.94 93 ILE A CA 1
ATOM 796 C C . ILE A 1 93 ? -12.235 6.196 9.075 1.00 94.94 93 ILE A C 1
ATOM 798 O O . ILE A 1 93 ? -12.861 6.574 8.079 1.00 94.94 93 ILE A O 1
ATOM 802 N N . PRO A 1 94 ? -11.674 7.057 9.948 1.00 91.56 94 PRO A N 1
ATOM 803 C CA . PRO A 1 94 ? -11.721 8.503 9.772 1.00 91.56 94 PRO A CA 1
ATOM 804 C C . PRO A 1 94 ? -11.159 8.956 8.415 1.00 91.56 94 PRO A C 1
ATOM 806 O O . PRO A 1 94 ? -10.271 8.305 7.851 1.00 91.56 94 PRO A O 1
ATOM 809 N N . PRO A 1 95 ? -11.619 10.102 7.885 1.00 92.31 95 PRO A N 1
ATOM 810 C CA . PRO A 1 95 ? -11.063 10.655 6.660 1.00 92.31 95 PRO A CA 1
ATOM 811 C C . PRO A 1 95 ? -9.551 10.905 6.787 1.00 92.31 95 PRO A C 1
ATOM 813 O O . PRO A 1 95 ? -9.000 11.121 7.871 1.00 92.31 95 PRO A O 1
ATOM 816 N N . ALA A 1 96 ? -8.870 10.859 5.644 1.00 93.75 96 ALA A N 1
ATOM 817 C CA . ALA A 1 96 ? -7.438 11.118 5.565 1.00 93.75 96 ALA A CA 1
ATOM 818 C C . ALA A 1 96 ? -7.106 12.546 6.031 1.00 93.75 96 ALA A C 1
ATOM 820 O O . ALA A 1 96 ? -7.868 13.473 5.761 1.00 93.75 96 ALA A O 1
ATOM 821 N N . THR A 1 97 ? -5.958 12.720 6.696 1.00 91.75 97 THR A N 1
ATOM 822 C CA . THR A 1 97 ? -5.482 14.044 7.148 1.00 91.75 97 THR A CA 1
ATOM 823 C C . THR A 1 97 ? -5.234 14.973 5.965 1.00 91.75 97 THR A C 1
ATOM 825 O O . THR A 1 97 ? -5.518 16.164 6.041 1.00 91.75 97 THR A O 1
ATOM 828 N N . PHE A 1 98 ? -4.699 14.426 4.873 1.00 90.19 98 PHE A N 1
ATOM 829 C CA . PHE A 1 98 ? -4.331 15.195 3.696 1.00 90.19 98 PHE A CA 1
ATOM 830 C C . PHE A 1 98 ? -4.685 14.441 2.409 1.00 90.19 98 PHE A C 1
ATOM 832 O O . PHE A 1 98 ? -4.840 13.214 2.393 1.00 90.19 98 PHE A O 1
ATOM 839 N N . TYR A 1 99 ? -4.798 15.185 1.313 1.00 91.31 99 TYR A N 1
ATOM 840 C CA . TYR A 1 99 ? -4.976 14.643 -0.028 1.00 91.31 99 TYR A CA 1
ATOM 841 C C . TYR A 1 99 ? -3.835 15.130 -0.912 1.00 91.31 99 TYR A C 1
ATOM 843 O O . TYR A 1 99 ? -3.534 16.319 -0.943 1.00 91.31 99 TYR A O 1
ATOM 851 N N . SER A 1 100 ? -3.188 14.218 -1.638 1.00 86.69 100 SER A N 1
ATOM 852 C CA . SER A 1 100 ? -2.178 14.618 -2.618 1.00 86.69 100 SER A CA 1
ATOM 853 C C . SER A 1 100 ? -2.815 15.410 -3.764 1.00 86.69 100 SER A C 1
ATOM 855 O O . SER A 1 100 ? -4.021 15.324 -3.995 1.00 86.69 100 SER A O 1
ATOM 857 N N . GLN A 1 101 ? -1.993 16.100 -4.559 1.00 85.31 101 GLN A N 1
ATOM 858 C CA . GLN A 1 101 ? -2.445 16.802 -5.770 1.00 85.31 101 GLN A CA 1
ATOM 859 C C . GLN A 1 101 ? -3.195 15.890 -6.760 1.00 85.31 101 GLN A C 1
ATOM 861 O O . GLN A 1 101 ? -4.040 16.351 -7.517 1.00 85.31 101 GLN A O 1
ATOM 866 N N . HIS A 1 102 ? -2.927 14.582 -6.731 1.00 85.12 102 HIS A N 1
ATOM 867 C CA . HIS A 1 102 ? -3.603 13.578 -7.559 1.00 85.12 102 HIS A CA 1
ATOM 868 C C . HIS A 1 102 ? -4.794 12.908 -6.849 1.00 85.12 102 HIS A C 1
ATOM 870 O O . HIS A 1 102 ? -5.247 11.844 -7.270 1.00 85.12 102 HIS A O 1
ATOM 876 N N . GLY A 1 103 ? -5.270 13.472 -5.735 1.00 87.25 103 GLY A N 1
ATOM 877 C CA . GLY A 1 103 ? -6.393 12.947 -4.957 1.00 87.25 103 GLY A CA 1
ATOM 878 C C . GLY A 1 103 ? -6.073 11.688 -4.145 1.00 87.25 103 GLY A C 1
ATOM 879 O O . GLY A 1 103 ? -6.987 10.986 -3.702 1.00 87.25 103 GLY A O 1
ATOM 880 N N . ALA A 1 104 ? -4.793 11.357 -3.936 1.00 89.06 104 ALA A N 1
ATOM 881 C CA . ALA A 1 104 ? -4.431 10.218 -3.097 1.00 89.06 104 ALA A CA 1
ATOM 882 C C . ALA A 1 104 ? -4.680 10.550 -1.620 1.00 89.06 104 ALA A C 1
ATOM 884 O O . ALA A 1 104 ? -4.261 11.599 -1.143 1.00 89.06 104 ALA A O 1
ATOM 885 N N . ARG A 1 105 ? -5.324 9.633 -0.891 1.00 93.19 105 ARG A N 1
ATOM 886 C CA . ARG A 1 105 ? -5.548 9.743 0.560 1.00 93.19 105 ARG A CA 1
ATOM 887 C C . ARG A 1 105 ? -4.238 9.538 1.317 1.00 93.19 105 ARG A C 1
ATOM 889 O O . ARG A 1 105 ? -3.600 8.493 1.145 1.00 93.19 105 ARG A O 1
ATOM 896 N N . LEU A 1 106 ? -3.879 10.515 2.145 1.00 93.06 106 LEU A N 1
ATOM 897 C CA . LEU A 1 106 ? -2.648 10.555 2.924 1.00 93.06 106 LEU A CA 1
ATOM 898 C C . LEU A 1 106 ? -2.972 10.635 4.420 1.00 93.06 106 LEU A C 1
ATOM 900 O O . LEU A 1 106 ? -3.611 11.575 4.895 1.00 93.06 106 LEU A O 1
ATOM 904 N N . TYR A 1 107 ? -2.535 9.617 5.156 1.00 94.00 107 TYR A N 1
ATOM 905 C CA . TYR A 1 107 ? -2.793 9.465 6.581 1.00 94.00 107 TYR A CA 1
ATOM 906 C C . TYR A 1 107 ? -1.558 9.848 7.385 1.00 94.00 107 TYR A C 1
ATOM 908 O O . TYR A 1 107 ? -0.464 9.372 7.088 1.00 94.00 107 TYR A O 1
ATOM 916 N N . SER A 1 108 ? -1.712 10.687 8.407 1.00 92.56 108 SER A N 1
ATOM 917 C CA . SER A 1 108 ? -0.598 10.990 9.312 1.00 92.56 108 SER A CA 1
ATOM 918 C C . SER A 1 108 ? -0.167 9.740 10.083 1.00 92.56 108 SER A C 1
ATOM 920 O O . SER A 1 108 ? -0.978 8.844 10.340 1.00 92.56 108 SER A O 1
ATOM 922 N N . MET A 1 109 ? 1.100 9.685 10.499 1.00 91.31 109 MET A N 1
ATOM 923 C CA . MET A 1 109 ? 1.628 8.559 11.283 1.00 91.31 109 MET A CA 1
ATOM 924 C C . MET A 1 109 ? 0.815 8.292 12.556 1.00 91.31 109 MET A C 1
ATOM 926 O O . MET A 1 109 ? 0.606 7.132 12.906 1.00 91.31 109 MET A O 1
ATOM 930 N N . ARG A 1 110 ? 0.272 9.340 13.195 1.00 91.06 110 ARG A N 1
ATOM 931 C CA . ARG A 1 110 ? -0.644 9.209 14.338 1.00 91.06 110 ARG A CA 1
ATOM 932 C C . ARG A 1 110 ? -1.927 8.464 13.962 1.00 91.06 110 ARG A C 1
ATOM 934 O O . ARG A 1 110 ? -2.299 7.541 14.680 1.00 91.06 110 ARG A O 1
ATOM 941 N N . GLN A 1 111 ? -2.577 8.800 12.834 1.00 93.19 111 GLN A N 1
ATOM 942 C CA . GLN A 1 111 ? -3.772 8.044 12.412 1.00 93.19 111 GLN A CA 1
ATOM 943 C C . GLN A 1 111 ? -3.425 6.587 12.146 1.00 93.19 111 GLN A C 1
ATOM 945 O O . GLN A 1 111 ? -4.199 5.700 12.486 1.00 93.19 111 GLN A O 1
ATOM 950 N N . VAL A 1 112 ? -2.278 6.341 11.508 1.00 94.44 112 VAL A N 1
ATOM 951 C CA . VAL A 1 112 ? -1.847 4.981 11.183 1.00 94.44 112 VAL A CA 1
ATOM 952 C C . VAL A 1 112 ? -1.598 4.175 12.447 1.00 94.44 112 VAL A C 1
ATOM 954 O O . VAL A 1 112 ? -2.106 3.065 12.542 1.00 94.44 112 VAL A O 1
ATOM 957 N N . ALA A 1 113 ? -0.891 4.730 13.432 1.00 94.50 113 ALA A N 1
ATOM 958 C CA . ALA A 1 113 ? -0.651 4.064 14.709 1.00 94.50 113 ALA A CA 1
ATOM 959 C C . ALA A 1 113 ? -1.965 3.709 15.421 1.00 94.50 113 ALA A C 1
ATOM 961 O O . ALA A 1 113 ? -2.126 2.582 15.890 1.00 94.50 113 ALA A O 1
ATOM 962 N N . LEU A 1 114 ? -2.923 4.641 15.428 1.00 95.50 114 LEU A N 1
ATOM 963 C CA . LEU A 1 114 ? -4.248 4.413 15.989 1.00 95.50 114 LEU A CA 1
ATOM 964 C C . LEU A 1 114 ? -4.987 3.287 15.248 1.00 95.50 114 LEU A C 1
ATOM 966 O O . LEU A 1 114 ? -5.439 2.332 15.871 1.00 95.50 114 LEU A O 1
ATOM 970 N N . MET A 1 115 ? -5.041 3.348 13.914 1.00 96.19 115 MET A N 1
ATOM 971 C CA . MET A 1 115 ? -5.649 2.300 13.091 1.00 96.19 115 MET A CA 1
ATOM 972 C C . MET A 1 115 ? -5.017 0.931 13.353 1.00 96.19 115 MET A C 1
ATOM 974 O O . MET A 1 115 ? -5.738 -0.043 13.540 1.00 96.19 115 MET A O 1
ATOM 978 N N . VAL A 1 116 ? -3.687 0.848 13.412 1.00 96.56 116 VAL A N 1
ATOM 979 C CA . VAL A 1 116 ? -2.972 -0.398 13.721 1.00 96.56 116 VAL A CA 1
ATOM 980 C C . VAL A 1 116 ? -3.391 -0.931 15.083 1.00 96.56 116 VAL A C 1
ATOM 982 O O . VAL A 1 116 ? -3.841 -2.069 15.170 1.00 96.56 116 VAL A O 1
ATOM 985 N N . LYS A 1 117 ? -3.337 -0.106 16.131 1.00 96.75 117 LYS A N 1
ATOM 986 C CA . LYS A 1 117 ? -3.743 -0.500 17.486 1.00 96.75 117 LYS A CA 1
ATOM 987 C C . LYS A 1 117 ? -5.175 -1.050 17.513 1.00 96.75 117 LYS A C 1
ATOM 989 O O . LYS A 1 117 ? -5.404 -2.136 18.045 1.00 96.75 117 LYS A O 1
ATOM 994 N N . THR A 1 118 ? -6.132 -0.344 16.910 1.00 97.31 118 THR A N 1
ATOM 995 C CA . THR A 1 118 ? -7.547 -0.740 16.942 1.00 97.31 118 THR A CA 1
ATOM 996 C C . THR A 1 118 ? -7.822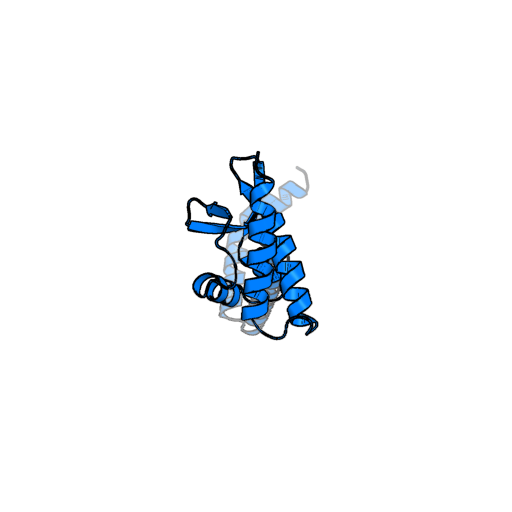 -1.994 16.112 1.00 97.31 118 THR A C 1
ATOM 998 O O . THR A 1 118 ? 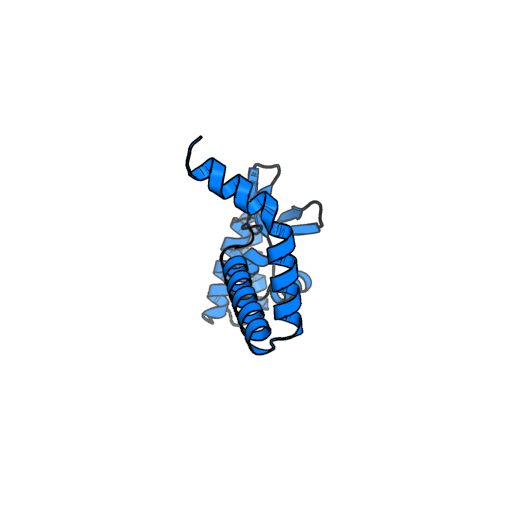-8.532 -2.885 16.573 1.00 97.31 118 THR A O 1
ATOM 1001 N N . PHE A 1 119 ? -7.244 -2.116 14.912 1.00 97.19 119 PHE A N 1
ATOM 1002 C CA . PHE A 1 119 ? -7.435 -3.309 14.083 1.00 97.19 119 PHE A CA 1
ATOM 1003 C C . PHE A 1 119 ? -6.720 -4.538 14.651 1.00 97.19 119 PHE A C 1
ATOM 1005 O O . PHE A 1 119 ? -7.267 -5.630 14.557 1.00 97.19 119 PHE A O 1
ATOM 1012 N N . HIS A 1 120 ? -5.579 -4.378 15.327 1.00 96.69 120 HIS A N 1
ATOM 1013 C CA . HIS A 1 120 ? -4.972 -5.471 16.090 1.00 96.69 120 HIS A CA 1
ATOM 1014 C C . HIS A 1 120 ? -5.871 -5.928 17.249 1.00 96.69 120 HIS A C 1
ATOM 1016 O O . HIS A 1 120 ? -6.001 -7.127 17.478 1.00 96.69 120 HIS A O 1
ATOM 1022 N N . ALA A 1 121 ? -6.532 -5.004 17.956 1.00 97.00 121 ALA A N 1
ATOM 1023 C CA . ALA A 1 121 ? -7.494 -5.358 19.003 1.00 97.00 121 ALA A CA 1
ATOM 1024 C C . ALA A 1 121 ? -8.734 -6.079 18.438 1.00 97.00 121 ALA A C 1
ATOM 1026 O O . ALA A 1 121 ? -9.260 -6.998 19.066 1.00 97.00 121 ALA A O 1
ATOM 1027 N N . PHE A 1 122 ? -9.184 -5.692 17.244 1.00 97.69 122 PHE A N 1
ATOM 1028 C CA . PHE A 1 122 ? -10.240 -6.394 16.514 1.00 97.69 122 PHE A CA 1
ATOM 1029 C C . PHE A 1 122 ? -9.808 -7.800 16.082 1.00 97.69 122 PHE A C 1
ATOM 1031 O O . PHE A 1 122 ? -10.528 -8.763 16.330 1.00 97.69 122 PHE A O 1
ATOM 1038 N N . ASP A 1 123 ? -8.605 -7.943 15.525 1.00 96.06 123 ASP A N 1
ATOM 1039 C CA . ASP A 1 123 ? -8.057 -9.235 15.094 1.00 96.06 123 ASP A CA 1
ATOM 1040 C C . ASP A 1 123 ? -7.788 -10.177 16.282 1.00 96.06 123 ASP A C 1
ATOM 1042 O O . ASP A 1 123 ? -7.928 -11.391 16.154 1.00 96.06 123 ASP A O 1
ATOM 1046 N N . ALA A 1 124 ? -7.482 -9.627 17.460 1.00 96.62 124 ALA A N 1
ATOM 1047 C CA . ALA A 1 124 ? -7.376 -10.372 18.715 1.00 96.62 124 ALA A CA 1
ATOM 1048 C C . ALA A 1 124 ? -8.740 -10.750 19.335 1.00 96.62 124 ALA A C 1
ATOM 1050 O O . ALA A 1 124 ? -8.777 -11.417 20.367 1.00 96.62 124 ALA A O 1
ATOM 1051 N N . GLY A 1 125 ? -9.860 -10.308 18.753 1.00 97.19 125 GLY A N 1
ATOM 1052 C CA . GLY A 1 125 ? -11.211 -10.570 19.260 1.00 97.19 125 GLY A CA 1
ATOM 1053 C C . GLY A 1 125 ? -11.617 -9.738 20.483 1.00 97.19 125 GLY A C 1
ATOM 1054 O O . GLY A 1 125 ? -12.671 -9.995 21.068 1.00 97.19 125 GLY A O 1
ATOM 1055 N N . ILE A 1 126 ? -10.816 -8.735 20.868 1.00 97.19 126 ILE A N 1
ATOM 1056 C CA . ILE A 1 126 ? -11.154 -7.782 21.939 1.00 97.19 126 ILE A CA 1
ATOM 1057 C C . ILE A 1 126 ? -12.325 -6.910 21.479 1.00 97.19 126 ILE A C 1
ATOM 1059 O O . ILE A 1 126 ? -13.302 -6.731 22.206 1.00 97.19 126 ILE A O 1
ATOM 1063 N N . LEU A 1 127 ? -12.240 -6.403 20.246 1.00 96.44 127 LEU A N 1
ATOM 1064 C CA . LEU A 1 127 ? -13.351 -5.742 19.569 1.00 96.44 127 LEU A CA 1
ATOM 1065 C C . LEU A 1 127 ? -14.075 -6.779 18.712 1.00 96.44 127 LEU A C 1
ATOM 1067 O O . LEU A 1 127 ? -13.462 -7.448 17.886 1.00 96.44 127 LEU A O 1
ATOM 1071 N N . LYS A 1 128 ? -15.385 -6.915 18.907 1.00 96.06 128 LYS A N 1
ATOM 1072 C CA . LYS A 1 128 ? -16.207 -7.958 18.276 1.00 96.06 128 LYS A CA 1
ATOM 1073 C C . LYS A 1 128 ? -16.891 -7.499 16.993 1.00 96.06 128 LYS A C 1
ATOM 1075 O O . LYS A 1 128 ? -17.363 -8.329 16.223 1.00 96.06 128 LYS A O 1
ATOM 1080 N N . SER A 1 129 ? -16.982 -6.191 16.757 1.00 97.50 129 SER A N 1
ATOM 1081 C CA . SER A 1 129 ? -17.668 -5.638 15.587 1.00 97.50 129 SER A CA 1
ATOM 1082 C C . SER A 1 129 ? -16.954 -4.418 15.013 1.00 97.50 129 SER A C 1
ATOM 1084 O O . SER A 1 129 ? -16.236 -3.702 15.710 1.00 97.50 129 SER A O 1
ATOM 1086 N N . LEU A 1 130 ? -17.197 -4.144 13.728 1.00 96.19 130 LEU A N 1
ATOM 1087 C CA . LEU A 1 130 ? -16.679 -2.947 13.058 1.00 96.19 130 LEU A CA 1
ATOM 1088 C C . LEU A 1 130 ? -17.241 -1.646 13.652 1.00 96.19 130 LEU A C 1
ATOM 1090 O O . LEU A 1 130 ? -16.565 -0.626 13.616 1.00 96.19 130 LEU A O 1
ATOM 1094 N N . GLN A 1 131 ? -18.431 -1.686 14.256 1.00 97.12 131 GLN A N 1
ATOM 1095 C CA . GLN A 1 131 ? -18.999 -0.543 14.981 1.00 97.12 131 GLN A CA 1
ATOM 1096 C C . GLN A 1 131 ? -18.187 -0.216 16.241 1.00 97.12 131 GLN A C 1
ATOM 1098 O O . GLN A 1 131 ? -17.976 0.949 16.561 1.00 97.12 131 GLN A O 1
ATOM 1103 N N . GLN A 1 132 ? -17.679 -1.236 16.943 1.00 97.25 132 GLN A N 1
ATOM 1104 C CA . GLN A 1 132 ? -16.777 -1.021 18.078 1.00 97.25 132 GLN A CA 1
ATOM 1105 C C . GLN A 1 132 ? -15.423 -0.469 17.625 1.00 97.25 132 GLN A C 1
ATOM 1107 O O . GLN A 1 132 ? -14.854 0.376 18.311 1.00 97.25 132 GLN A O 1
ATOM 1112 N N . VAL A 1 133 ? -14.930 -0.906 16.460 1.00 96.88 133 VAL A N 1
ATOM 1113 C CA . VAL A 1 133 ? -13.731 -0.329 15.831 1.00 96.88 133 VAL A CA 1
ATOM 1114 C C . VAL A 1 133 ? -13.947 1.149 15.519 1.00 96.88 133 VAL A C 1
ATOM 1116 O O . VAL A 1 133 ? -13.117 1.968 15.899 1.00 96.88 133 VAL A O 1
ATOM 1119 N N . GLU A 1 134 ? -15.068 1.504 14.889 1.00 96.50 134 GLU A N 1
ATOM 1120 C CA . GLU A 1 134 ? -15.419 2.897 14.602 1.00 96.50 134 GLU A CA 1
ATOM 1121 C C . GLU A 1 134 ? -15.481 3.739 15.883 1.00 96.50 134 GLU A C 1
ATOM 1123 O O . GLU A 1 134 ? -14.852 4.794 15.955 1.00 96.50 134 GLU A O 1
ATOM 1128 N N . ALA A 1 135 ? -16.194 3.268 16.910 1.00 95.56 135 ALA A N 1
ATOM 1129 C CA . ALA A 1 135 ? -16.328 3.981 18.177 1.00 95.56 135 ALA A CA 1
ATOM 1130 C C . ALA A 1 135 ? -14.970 4.189 18.870 1.00 95.56 135 ALA A C 1
ATOM 1132 O O . ALA A 1 135 ? -14.686 5.284 19.354 1.00 95.56 135 ALA A O 1
ATOM 1133 N N . ALA A 1 136 ? -14.110 3.165 18.877 1.00 95.38 136 ALA A N 1
ATOM 1134 C CA . ALA A 1 136 ? -12.768 3.253 19.447 1.00 95.38 136 ALA A CA 1
ATOM 1135 C C . ALA A 1 136 ? -11.879 4.237 18.671 1.00 95.38 136 ALA A C 1
ATOM 1137 O O . ALA A 1 136 ? -11.188 5.051 19.284 1.00 95.38 136 ALA A O 1
ATOM 1138 N N . LEU A 1 137 ? -11.929 4.195 17.334 1.00 94.69 137 LEU A N 1
ATOM 1139 C CA . LEU A 1 137 ? -11.202 5.137 16.486 1.00 94.69 137 LEU A CA 1
ATOM 1140 C C . LEU A 1 137 ? -11.679 6.568 16.720 1.00 94.69 137 LEU A C 1
ATOM 1142 O O . LEU A 1 137 ? -10.842 7.442 16.896 1.00 94.69 137 LEU A O 1
ATOM 1146 N N . ARG A 1 138 ? -12.993 6.819 16.746 1.00 91.69 138 ARG A N 1
ATOM 1147 C CA . ARG A 1 138 ? -13.550 8.165 16.953 1.00 91.69 138 ARG A CA 1
ATOM 1148 C C . ARG A 1 138 ? -13.198 8.737 18.317 1.00 91.69 138 ARG A C 1
ATOM 1150 O O . ARG A 1 138 ? -12.784 9.887 18.372 1.00 91.69 138 ARG A O 1
ATOM 1157 N N . LYS A 1 139 ? -13.295 7.934 19.378 1.00 91.62 139 LYS A N 1
ATOM 1158 C CA . LYS A 1 139 ? -12.956 8.366 20.737 1.00 91.62 139 LYS A CA 1
ATOM 1159 C C . LYS A 1 139 ? -11.508 8.857 20.823 1.00 91.62 139 LYS A C 1
ATOM 1161 O O . LYS A 1 139 ? -11.272 10.018 21.121 1.00 91.62 139 LYS A O 1
ATOM 1166 N N . GLU A 1 140 ? -10.545 8.011 20.449 1.00 87.94 140 GLU A N 1
ATOM 1167 C CA . GLU A 1 140 ? -9.122 8.392 20.487 1.00 87.94 140 GLU A CA 1
ATOM 1168 C C . GLU A 1 140 ? -8.777 9.500 19.468 1.00 87.94 140 GLU A C 1
ATOM 1170 O O . GLU A 1 140 ? -7.778 10.207 19.610 1.00 87.94 140 GLU A O 1
ATOM 1175 N N . TRP A 1 141 ? -9.593 9.659 18.422 1.00 83.25 141 TRP A N 1
ATOM 1176 C CA . TRP A 1 141 ? -9.437 10.708 17.419 1.00 83.25 141 TRP A CA 1
ATOM 1177 C C . TRP A 1 141 ? -9.909 12.081 17.903 1.00 83.25 141 TRP A C 1
ATOM 1179 O O . TRP A 1 141 ? -9.260 13.082 17.604 1.00 83.25 141 TRP A O 1
ATOM 1189 N N . GLU A 1 142 ? -11.038 12.139 18.606 1.00 79.94 142 GLU A N 1
ATOM 1190 C CA . GLU A 1 142 ? -11.592 13.367 19.182 1.00 79.94 142 GLU A CA 1
ATOM 1191 C C . GLU A 1 142 ? -10.735 13.852 20.352 1.00 79.94 142 GLU A C 1
ATOM 1193 O O . GLU A 1 142 ? -10.312 15.006 20.327 1.00 79.94 142 GLU A O 1
ATOM 1198 N N . ASP A 1 143 ? -10.336 12.946 21.249 1.00 72.69 143 ASP A N 1
ATOM 1199 C CA . ASP A 1 143 ? -9.412 13.238 22.355 1.00 72.69 143 ASP A CA 1
ATOM 1200 C C . ASP A 1 143 ? -8.065 13.783 21.832 1.00 72.69 143 ASP A C 1
ATOM 1202 O O . ASP A 1 143 ? -7.428 14.649 22.424 1.00 72.69 143 ASP A O 1
ATOM 1206 N N . GLY A 1 144 ? -7.627 13.305 20.663 1.00 60.41 144 GLY A N 1
ATOM 1207 C CA . GLY A 1 144 ? -6.382 13.737 20.033 1.00 60.41 144 GLY A CA 1
ATOM 1208 C C . GLY A 1 144 ? -6.450 15.043 19.240 1.00 60.41 144 GLY A C 1
ATOM 1209 O O . GLY A 1 144 ? -5.402 15.549 18.828 1.00 60.41 144 GLY A O 1
ATOM 1210 N N . LYS A 1 145 ? -7.645 15.589 18.982 1.00 57.50 145 LYS A N 1
ATOM 1211 C CA . LYS A 1 145 ? -7.791 16.906 18.342 1.00 57.50 145 LYS A CA 1
ATOM 1212 C C . LYS A 1 145 ? -7.525 18.056 19.311 1.00 57.50 145 LYS A C 1
ATOM 1214 O O . LYS A 1 145 ? -7.142 19.122 18.839 1.00 57.50 145 LYS A O 1
ATOM 1219 N N . GLU A 1 146 ? -7.682 17.838 20.616 1.00 43.12 146 GLU A N 1
ATOM 1220 C CA . GLU A 1 146 ? -7.447 18.862 21.645 1.00 43.12 146 GLU A CA 1
ATOM 1221 C C . GLU A 1 146 ? -5.958 19.210 21.821 1.00 43.12 146 GLU A C 1
ATOM 1223 O O . GLU A 1 146 ? -5.628 20.294 22.287 1.00 43.12 146 GLU A O 1
ATOM 1228 N N . GLU A 1 147 ? -5.038 18.357 21.360 1.00 45.06 147 GLU A N 1
ATOM 1229 C CA . GLU A 1 147 ? -3.586 18.609 21.425 1.00 45.06 147 GLU A CA 1
ATOM 1230 C C . GLU A 1 147 ? -3.049 19.522 20.308 1.00 45.06 147 GLU A C 1
ATOM 1232 O O . GLU A 1 147 ? -1.834 19.665 20.147 1.00 45.06 147 GLU A O 1
ATOM 1237 N N . LYS A 1 148 ? -3.921 20.146 19.511 1.00 38.94 148 LYS A N 1
ATOM 1238 C CA . LYS A 1 148 ? -3.504 21.216 18.599 1.00 38.94 148 LYS A CA 1
ATOM 1239 C C . LYS A 1 148 ? -3.719 22.579 19.258 1.00 38.94 148 LYS A C 1
ATOM 1241 O O . LYS A 1 148 ? -4.833 23.095 19.252 1.00 38.94 148 LYS A O 1
ATOM 1246 N N . CYS A 1 149 ? -2.622 23.117 19.800 1.00 31.36 149 CYS A N 1
ATOM 1247 C CA . CYS A 1 149 ? -2.382 24.552 19.975 1.00 31.36 149 CYS A CA 1
ATOM 1248 C C . CYS A 1 149 ? -2.661 25.348 18.693 1.00 31.36 149 CYS A C 1
ATOM 1250 O O . CYS A 1 149 ? -2.406 24.801 17.591 1.00 31.36 149 CYS A O 1
#

pLDDT: mean 87.84, std 13.17, range [31.36, 97.69]

Sequence (149 aa):
MTEQTYFQKYWEKKKDVLNAARRQRYREDAEYRSKARRRARRYWQKKRADDKPADRTVVVGYDGLQYCTISRVAAFINRSAFTVREYCRSNIIPPATFYSQHGARLYSMRQVALMVKTFHAFDAGILKSLQQVEAALRKEWEDGKEEKC